Protein AF-A0A149V9W2-F1 (afdb_monomer)

Nearest PDB structures (foldseek):
  6e9b-assembly3_C  TM=4.839E-01  e=1.278E+00  Bacteroides ovatus ATCC 8483
  4m03-assembly1_A-2  TM=4.759E-01  e=2.025E+00  Staphylococcus aureus subsp. aureus NCTC 8325
  4m00-assembly1_A  TM=4.725E-01  e=3.815E+00  Staphylococcus aureus subsp. aureus NCTC 8325

Structure (mmCIF, N/CA/C/O backbone):
data_AF-A0A149V9W2-F1
#
_entry.id   AF-A0A149V9W2-F1
#
loop_
_atom_site.group_PDB
_atom_site.id
_atom_site.type_symbol
_atom_site.label_atom_id
_atom_site.label_alt_id
_atom_site.label_comp_id
_atom_site.label_asym_id
_atom_site.label_entity_id
_atom_site.label_seq_id
_atom_site.pdbx_PDB_ins_code
_atom_site.Cartn_x
_atom_site.Cartn_y
_atom_site.Cartn_z
_atom_site.occupancy
_atom_site.B_iso_or_equiv
_atom_site.auth_seq_id
_atom_site.auth_comp_id
_atom_site.auth_asym_id
_atom_site.auth_atom_id
_atom_site.pdbx_PDB_model_num
ATOM 1 N N . ASP A 1 1 ? 8.036 23.150 -7.217 1.00 50.78 1 ASP A N 1
ATOM 2 C CA . ASP A 1 1 ? 6.839 22.364 -6.864 1.00 50.78 1 ASP A CA 1
ATOM 3 C C . ASP A 1 1 ? 7.157 20.882 -6.767 1.00 50.78 1 ASP A C 1
ATOM 5 O O . ASP A 1 1 ? 7.551 20.275 -7.751 1.00 50.78 1 ASP A O 1
ATOM 9 N N . PHE A 1 2 ? 6.966 20.265 -5.599 1.00 56.22 2 PHE A N 1
ATOM 10 C CA . PHE A 1 2 ? 7.050 18.805 -5.487 1.00 56.22 2 PHE A CA 1
ATOM 11 C C . PHE A 1 2 ? 5.736 18.187 -5.975 1.00 56.22 2 PHE A C 1
ATOM 13 O O . PHE A 1 2 ? 4.673 18.455 -5.410 1.00 56.22 2 PHE A O 1
ATOM 20 N N . ARG A 1 3 ? 5.786 17.352 -7.017 1.00 65.31 3 ARG A N 1
ATOM 21 C CA . ARG A 1 3 ? 4.625 16.562 -7.453 1.00 65.31 3 ARG A CA 1
ATOM 22 C C . ARG A 1 3 ? 4.705 15.181 -6.829 1.00 65.31 3 ARG A C 1
ATOM 24 O O . ARG A 1 3 ? 5.562 14.406 -7.230 1.00 65.31 3 ARG A O 1
ATOM 31 N N . VAL A 1 4 ? 3.830 14.902 -5.860 1.00 69.38 4 VAL A N 1
ATOM 32 C CA . VAL A 1 4 ? 3.700 13.573 -5.248 1.00 69.38 4 VAL A CA 1
ATOM 33 C C . VAL A 1 4 ? 2.513 12.841 -5.868 1.00 69.38 4 VAL A C 1
ATOM 35 O O . VAL A 1 4 ? 1.358 13.186 -5.615 1.00 69.38 4 VAL A O 1
ATOM 38 N N . GLU A 1 5 ? 2.795 11.833 -6.679 1.00 75.88 5 GLU A N 1
ATOM 39 C CA . GLU A 1 5 ? 1.804 10.939 -7.270 1.00 75.88 5 GLU A CA 1
ATOM 40 C C . GLU A 1 5 ? 1.670 9.668 -6.431 1.00 75.88 5 GLU A C 1
ATOM 42 O O . GLU A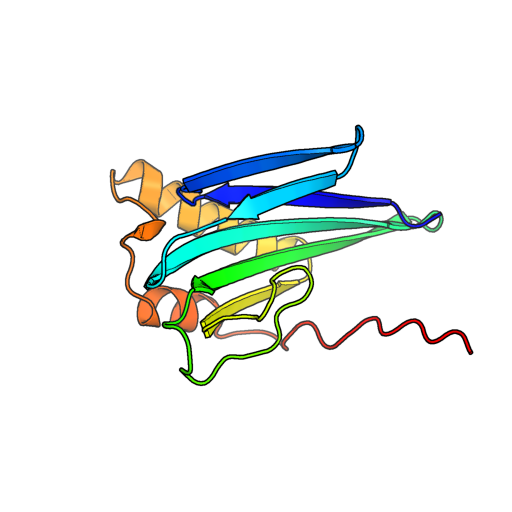 1 5 ? 2.654 9.141 -5.907 1.00 75.88 5 GLU A O 1
ATOM 47 N N . HIS A 1 6 ? 0.431 9.197 -6.292 1.00 79.12 6 HIS A N 1
ATOM 48 C CA . HIS A 1 6 ? 0.082 8.000 -5.536 1.00 79.12 6 HIS A CA 1
ATOM 49 C C . HIS A 1 6 ? -0.744 7.073 -6.419 1.00 79.12 6 HIS A C 1
ATOM 51 O O . HIS A 1 6 ? -1.768 7.497 -6.959 1.00 79.12 6 HIS A O 1
ATOM 57 N N . TRP A 1 7 ? -0.357 5.804 -6.509 1.00 86.00 7 TRP A N 1
ATOM 58 C CA . TRP A 1 7 ? -1.197 4.777 -7.120 1.00 86.00 7 TRP A CA 1
ATOM 59 C C . TRP A 1 7 ? -1.216 3.500 -6.282 1.00 86.00 7 TRP A C 1
ATOM 61 O O . TRP A 1 7 ? -0.242 3.154 -5.610 1.00 86.00 7 TRP A O 1
ATOM 71 N N . ILE A 1 8 ? -2.343 2.791 -6.321 1.00 91.81 8 ILE A N 1
ATOM 72 C CA . ILE A 1 8 ? -2.469 1.453 -5.739 1.00 91.81 8 ILE A CA 1
ATOM 73 C C . ILE A 1 8 ? -1.860 0.454 -6.719 1.00 91.81 8 ILE A C 1
ATOM 75 O O . ILE A 1 8 ? -2.281 0.397 -7.872 1.00 91.81 8 ILE A O 1
ATOM 79 N N . ARG A 1 9 ? -0.881 -0.334 -6.264 1.00 94.75 9 ARG A N 1
ATOM 80 C CA . ARG A 1 9 ? -0.321 -1.450 -7.039 1.00 94.75 9 ARG A CA 1
ATOM 81 C C . ARG A 1 9 ? -1.203 -2.691 -6.937 1.00 94.75 9 ARG A C 1
ATOM 83 O O . ARG A 1 9 ? -1.378 -3.381 -7.934 1.00 94.75 9 ARG A O 1
ATOM 90 N N . PHE A 1 10 ? -1.740 -2.965 -5.751 1.00 97.12 10 PHE A N 1
ATOM 91 C CA . PHE A 1 10 ? -2.736 -4.009 -5.517 1.00 97.12 10 PHE A CA 1
ATOM 92 C C . PHE A 1 10 ? -3.562 -3.682 -4.271 1.00 97.12 10 PHE A C 1
ATOM 94 O O . PHE A 1 10 ? -3.125 -2.933 -3.396 1.00 97.12 10 PHE A O 1
ATOM 101 N N . GLY A 1 11 ? -4.744 -4.277 -4.172 1.00 95.44 11 GLY A N 1
ATOM 102 C CA . GLY A 1 11 ? -5.677 -4.068 -3.071 1.00 95.44 11 GLY A CA 1
ATOM 103 C C . GLY A 1 11 ? -7.106 -3.987 -3.588 1.00 95.44 11 GLY A C 1
ATOM 104 O O . GLY A 1 11 ? -7.341 -3.663 -4.751 1.00 95.44 11 GLY A O 1
ATOM 105 N N . ARG A 1 12 ? -8.071 -4.277 -2.716 1.00 95.69 12 ARG A N 1
ATOM 106 C CA . ARG A 1 12 ? -9.499 -4.268 -3.054 1.00 95.69 12 ARG A CA 1
ATOM 107 C C . ARG A 1 12 ? -10.216 -3.192 -2.234 1.00 95.69 12 ARG A C 1
ATOM 109 O O . ARG A 1 12 ? -10.680 -3.491 -1.134 1.00 95.69 12 ARG A O 1
ATOM 116 N N . PRO A 1 13 ? -10.255 -1.931 -2.703 1.00 93.88 13 PRO A N 1
ATOM 117 C CA . PRO A 1 13 ? -10.979 -0.894 -1.989 1.00 93.88 13 PRO A CA 1
ATOM 118 C C . PRO A 1 13 ? -12.484 -1.179 -2.041 1.00 93.88 13 PRO A C 1
ATOM 120 O O . PRO A 1 13 ? -13.022 -1.563 -3.076 1.00 93.88 13 PRO A O 1
ATOM 123 N N . VAL A 1 14 ? -13.168 -0.958 -0.922 1.00 94.94 14 VAL A N 1
ATOM 124 C CA . VAL A 1 14 ? -14.637 -1.013 -0.828 1.00 94.94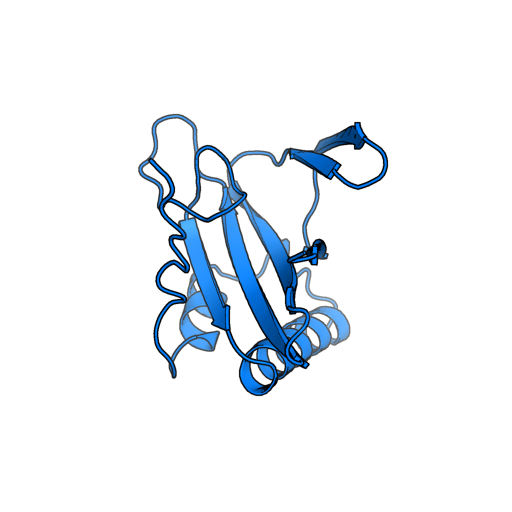 14 VAL A CA 1
ATOM 125 C C . VAL A 1 14 ? -15.296 0.328 -1.135 1.00 94.94 14 VAL A C 1
ATOM 127 O O . VAL A 1 14 ? -16.505 0.396 -1.328 1.00 94.94 14 VAL A O 1
ATOM 130 N N . SER A 1 15 ? -14.508 1.403 -1.182 1.00 92.50 15 SER A N 1
ATOM 131 C CA . SER A 1 15 ? -14.956 2.726 -1.604 1.00 92.50 15 SER A CA 1
ATOM 132 C C . SER A 1 15 ? -13.831 3.461 -2.316 1.00 92.50 15 SER A C 1
ATOM 134 O O . SER A 1 15 ? -12.665 3.355 -1.929 1.00 92.50 15 SER A O 1
ATOM 136 N N . ASP A 1 16 ? -14.203 4.224 -3.336 1.00 91.62 16 ASP A N 1
ATOM 137 C CA . ASP A 1 16 ? -13.309 5.068 -4.112 1.00 91.62 16 ASP A CA 1
ATOM 138 C C . ASP A 1 16 ? -13.988 6.413 -4.371 1.00 91.62 16 ASP A C 1
ATOM 140 O O . ASP A 1 16 ? -14.891 6.540 -5.202 1.00 91.62 16 ASP A O 1
ATOM 144 N N . ARG A 1 17 ? -13.575 7.424 -3.607 1.00 90.06 17 ARG A N 1
ATOM 145 C CA . ARG A 1 17 ? -14.136 8.769 -3.665 1.00 90.06 17 ARG A CA 1
ATOM 146 C C . ARG A 1 17 ? -13.134 9.723 -4.293 1.00 90.06 17 ARG A C 1
ATOM 148 O O . ARG A 1 17 ? -12.094 10.023 -3.711 1.00 90.06 17 ARG A O 1
ATOM 155 N N . VAL A 1 18 ? -13.476 10.273 -5.453 1.00 87.38 18 VAL A N 1
ATOM 156 C CA . VAL A 1 18 ? -12.705 11.359 -6.070 1.00 87.38 18 VAL A CA 1
ATOM 157 C C . VAL A 1 18 ? -12.904 12.633 -5.245 1.00 87.38 18 VAL A C 1
ATOM 159 O O . VAL A 1 18 ? -14.037 13.064 -5.035 1.00 87.38 18 VAL A O 1
ATOM 162 N N . LEU A 1 19 ? -11.811 13.217 -4.750 1.00 84.50 19 LEU A N 1
ATOM 163 C CA . LEU A 1 19 ? -11.835 14.492 -4.024 1.00 84.50 19 LEU A CA 1
ATOM 164 C C . LEU A 1 19 ? -11.616 15.659 -4.989 1.00 84.50 19 LEU A C 1
ATOM 166 O O . LEU A 1 19 ? -12.335 16.651 -4.940 1.00 84.50 19 LEU A O 1
ATOM 170 N N . ASP A 1 20 ? -10.643 15.522 -5.887 1.00 83.44 20 ASP A N 1
ATOM 171 C CA . ASP A 1 20 ? -10.400 16.437 -7.001 1.00 83.44 20 ASP A CA 1
ATOM 172 C C . ASP A 1 20 ? -9.660 15.712 -8.139 1.00 83.44 20 ASP A C 1
ATOM 174 O O . ASP A 1 20 ? -9.438 14.503 -8.082 1.00 83.44 20 ASP A O 1
ATOM 178 N N . LYS A 1 21 ? -9.258 16.451 -9.183 1.00 78.69 21 LYS A N 1
ATOM 179 C CA . LYS A 1 21 ? -8.580 15.902 -10.372 1.00 78.69 21 LYS A CA 1
ATOM 180 C C . LYS A 1 21 ? -7.287 15.130 -10.066 1.00 78.69 21 LYS A C 1
ATOM 182 O O . LYS A 1 21 ? -6.818 14.407 -10.938 1.00 78.69 21 LYS A O 1
ATOM 187 N N . ARG A 1 22 ? -6.679 15.319 -8.891 1.00 75.62 22 ARG A N 1
ATOM 188 C CA . ARG A 1 22 ? -5.389 14.727 -8.500 1.00 75.62 22 ARG A CA 1
ATOM 189 C C . ARG A 1 22 ? -5.460 13.900 -7.216 1.00 75.62 22 ARG A C 1
ATOM 191 O O . ARG A 1 22 ? -4.510 13.182 -6.923 1.00 75.62 22 ARG A O 1
ATOM 198 N N . ARG A 1 23 ? -6.545 13.989 -6.442 1.00 80.38 23 ARG A N 1
ATOM 199 C CA . ARG A 1 23 ? -6.700 13.293 -5.158 1.00 80.38 23 ARG A CA 1
ATOM 200 C C . ARG A 1 23 ? -7.922 12.386 -5.162 1.00 80.38 23 ARG A C 1
ATOM 202 O O . ARG A 1 23 ? -9.042 12.820 -5.432 1.00 80.38 23 ARG A O 1
ATOM 209 N N . ARG A 1 24 ? -7.706 11.130 -4.778 1.00 87.44 24 ARG A N 1
ATOM 210 C CA . ARG A 1 24 ? -8.751 10.134 -4.520 1.00 87.44 24 ARG A CA 1
ATOM 211 C C . ARG A 1 24 ? -8.593 9.616 -3.098 1.00 87.44 24 ARG A C 1
ATOM 213 O O . ARG A 1 24 ? -7.473 9.499 -2.607 1.00 87.44 24 ARG A O 1
ATOM 220 N N . LEU A 1 25 ? -9.711 9.318 -2.455 1.00 90.12 25 LEU A N 1
ATOM 221 C CA . LEU A 1 25 ? -9.770 8.663 -1.160 1.00 90.12 25 LEU A CA 1
ATOM 222 C C . LEU A 1 25 ? -10.270 7.237 -1.367 1.00 90.12 25 LEU A C 1
ATOM 224 O O . LEU A 1 25 ? -11.407 7.035 -1.790 1.00 90.12 25 LEU A O 1
ATOM 228 N N . LEU A 1 26 ? -9.417 6.270 -1.053 1.00 94.31 26 LEU A N 1
ATOM 229 C CA . LEU A 1 26 ? -9.750 4.854 -1.097 1.00 94.31 26 LEU A CA 1
ATOM 230 C C . LEU A 1 26 ? -9.995 4.348 0.318 1.00 94.31 26 LEU A C 1
ATOM 232 O O . LEU A 1 26 ? -9.265 4.705 1.242 1.00 94.31 26 LEU A O 1
ATOM 236 N N . SER A 1 27 ? -11.018 3.520 0.492 1.00 93.75 27 SER A N 1
ATOM 237 C CA . SER A 1 27 ? -11.321 2.879 1.773 1.00 93.75 27 SER A CA 1
ATOM 238 C C . SER A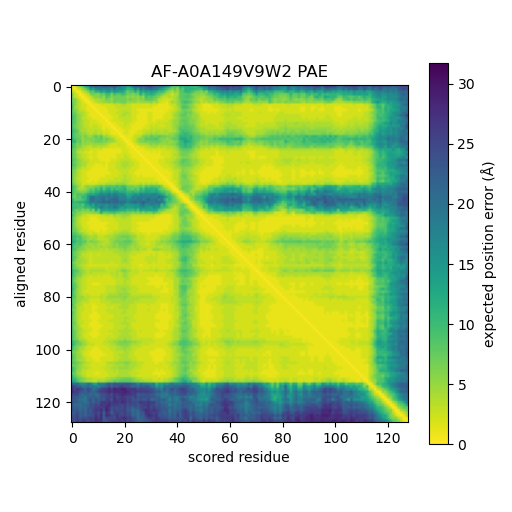 1 27 ? -11.262 1.370 1.630 1.00 93.75 27 SER A C 1
ATOM 240 O O . SER A 1 27 ? -11.700 0.822 0.623 1.00 93.75 27 SER A O 1
ATOM 242 N N . PHE A 1 28 ? -10.752 0.704 2.658 1.00 94.75 28 PHE A N 1
ATOM 243 C CA . PHE A 1 28 ? -10.568 -0.743 2.714 1.00 94.75 28 PHE A CA 1
ATOM 244 C C . PHE A 1 28 ? -11.223 -1.273 3.991 1.00 94.75 28 PHE A C 1
ATOM 246 O O . PHE A 1 28 ? -11.278 -0.563 4.996 1.00 94.75 28 PHE A O 1
ATOM 253 N N . THR A 1 29 ? -11.733 -2.503 3.960 1.00 94.88 29 THR A N 1
ATOM 254 C CA . THR A 1 29 ? -12.257 -3.161 5.168 1.00 94.88 29 THR A CA 1
ATOM 255 C C . THR A 1 29 ? -11.115 -3.550 6.097 1.00 94.88 29 THR A C 1
ATOM 257 O O . THR A 1 29 ? -10.043 -3.865 5.575 1.00 94.88 29 THR A O 1
ATOM 260 N N . PRO A 1 30 ? -11.336 -3.614 7.425 1.00 93.81 30 PRO A N 1
ATOM 261 C CA . PRO A 1 30 ? -10.356 -4.158 8.361 1.00 93.81 30 PRO A CA 1
ATOM 262 C C . PRO A 1 30 ? -9.780 -5.501 7.902 1.00 93.81 30 PRO A C 1
ATOM 264 O O . PRO A 1 30 ? -10.458 -6.304 7.256 1.00 93.81 30 PRO A O 1
ATOM 267 N N . GLY A 1 31 ? -8.497 -5.722 8.180 1.00 94.31 31 GLY A N 1
ATOM 268 C CA . GLY A 1 31 ? -7.767 -6.917 7.774 1.00 94.31 31 GLY A CA 1
ATOM 269 C C . GLY A 1 31 ? -7.330 -6.958 6.306 1.00 94.31 31 GLY A C 1
ATOM 270 O O . GLY A 1 31 ? -6.524 -7.827 5.974 1.00 94.31 31 GLY A O 1
ATOM 271 N N . SER A 1 32 ? -7.784 -6.032 5.452 1.00 96.19 32 SER A N 1
ATOM 272 C CA . SER A 1 32 ? -7.354 -5.934 4.049 1.00 96.19 32 SER A CA 1
ATOM 273 C C . SER A 1 32 ? -5.887 -5.547 3.933 1.00 96.19 32 SER A C 1
ATOM 275 O O . SER A 1 32 ? -5.467 -4.561 4.544 1.00 96.19 32 SER A O 1
ATOM 277 N N . THR A 1 33 ? -5.153 -6.256 3.079 1.00 97.62 33 THR A N 1
ATOM 278 C CA . THR A 1 33 ? -3.782 -5.921 2.675 1.00 97.62 33 THR A CA 1
ATOM 279 C C . THR A 1 33 ? -3.793 -5.201 1.330 1.00 97.62 33 THR A C 1
ATOM 281 O O . THR A 1 33 ? -4.474 -5.629 0.398 1.00 97.62 33 THR A O 1
ATOM 284 N N . PHE A 1 34 ? -3.034 -4.115 1.213 1.00 97.81 34 PHE A N 1
ATOM 285 C CA . PHE A 1 34 ? -2.875 -3.361 -0.028 1.00 97.81 34 PHE A CA 1
ATOM 286 C C . PHE A 1 34 ? -1.447 -2.829 -0.170 1.00 97.81 34 PHE A C 1
ATOM 288 O O . PHE A 1 34 ? -0.765 -2.556 0.819 1.00 97.81 34 PHE A O 1
ATOM 295 N N . GLY A 1 35 ? -1.008 -2.672 -1.416 1.00 96.06 35 GLY A N 1
ATOM 296 C CA . GLY A 1 35 ? 0.283 -2.102 -1.777 1.00 96.06 35 GLY A CA 1
ATOM 297 C C . GLY A 1 35 ? 0.098 -0.817 -2.569 1.00 96.06 35 GLY A C 1
ATOM 298 O O . GLY A 1 35 ? -0.703 -0.771 -3.506 1.00 96.06 35 GLY A O 1
ATOM 299 N N . PHE A 1 36 ? 0.842 0.227 -2.225 1.00 92.69 36 PHE A N 1
ATOM 300 C CA . PHE A 1 36 ? 0.782 1.511 -2.918 1.00 92.69 36 PHE A CA 1
ATOM 301 C C . PHE A 1 36 ? 2.168 2.103 -3.134 1.00 92.69 36 PHE A C 1
ATOM 303 O O . PHE A 1 36 ? 3.103 1.855 -2.373 1.00 92.69 36 PHE A O 1
ATOM 310 N N . ILE A 1 37 ? 2.288 2.892 -4.195 1.00 90.19 37 ILE A N 1
ATOM 311 C CA . ILE A 1 37 ? 3.539 3.517 -4.615 1.00 90.19 37 ILE A CA 1
ATOM 312 C C . ILE A 1 37 ? 3.370 5.024 -4.531 1.00 90.19 37 ILE A C 1
ATOM 314 O O . ILE A 1 37 ? 2.312 5.567 -4.854 1.00 90.19 37 ILE A O 1
ATOM 318 N N . ARG A 1 38 ? 4.436 5.678 -4.083 1.00 87.38 38 ARG A N 1
ATOM 319 C CA . ARG A 1 38 ? 4.585 7.124 -3.994 1.00 87.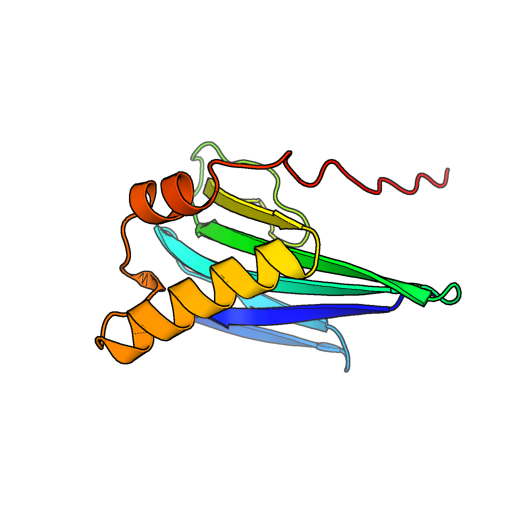38 38 ARG A CA 1
ATOM 320 C C . ARG A 1 38 ? 5.734 7.535 -4.895 1.00 87.38 38 ARG A C 1
ATOM 322 O O . ARG A 1 38 ? 6.854 7.052 -4.716 1.00 87.38 38 ARG A O 1
ATOM 329 N N . TRP A 1 39 ? 5.461 8.432 -5.828 1.00 83.00 39 TRP A N 1
ATOM 330 C CA . TRP A 1 39 ? 6.469 9.028 -6.693 1.00 83.00 39 TRP A CA 1
ATOM 331 C C . TRP A 1 39 ? 6.518 10.525 -6.434 1.00 83.00 39 TRP A C 1
ATOM 333 O O . TRP A 1 39 ? 5.513 11.204 -6.615 1.00 83.00 39 TRP A O 1
ATOM 343 N N . ALA A 1 40 ? 7.661 11.039 -5.991 1.00 69.00 40 ALA A N 1
ATOM 344 C CA . ALA A 1 40 ? 7.882 12.472 -5.870 1.00 69.00 40 ALA A CA 1
ATOM 345 C C . ALA A 1 40 ? 9.033 12.892 -6.779 1.00 69.00 40 ALA A C 1
ATOM 347 O O . ALA A 1 40 ? 10.179 12.535 -6.514 1.00 69.00 40 ALA A O 1
ATOM 348 N N . ALA A 1 41 ? 8.743 13.658 -7.828 1.00 65.94 41 ALA A N 1
ATOM 349 C CA . ALA A 1 41 ? 9.773 14.373 -8.575 1.00 65.94 41 ALA A CA 1
ATOM 350 C C . ALA A 1 41 ? 9.919 15.784 -8.006 1.00 65.94 41 ALA A C 1
ATOM 352 O O . ALA A 1 41 ? 8.925 16.502 -7.847 1.00 65.94 41 ALA A O 1
ATOM 353 N N . ASN A 1 42 ? 11.153 16.173 -7.691 1.00 58.72 42 ASN A N 1
ATOM 354 C CA . ASN A 1 42 ? 11.489 17.565 -7.424 1.00 58.72 42 ASN A CA 1
ATOM 355 C C . ASN A 1 42 ? 12.090 18.231 -8.671 1.00 58.72 42 ASN A C 1
ATOM 357 O O . ASN A 1 42 ? 12.586 17.558 -9.576 1.00 58.72 42 ASN A O 1
ATOM 361 N N . ASP A 1 43 ? 12.069 19.565 -8.703 1.00 53.62 43 ASP A N 1
ATOM 362 C CA . ASP A 1 43 ? 12.578 20.364 -9.831 1.00 53.62 43 ASP A CA 1
ATOM 363 C C . ASP A 1 43 ? 14.106 20.243 -10.027 1.00 53.62 43 ASP A C 1
ATOM 365 O O . ASP A 1 43 ? 14.653 20.748 -11.003 1.00 53.62 43 ASP A O 1
ATOM 369 N N . TYR A 1 44 ? 14.796 19.548 -9.116 1.00 60.44 44 TYR A N 1
ATOM 370 C CA . TYR A 1 44 ? 16.239 19.306 -9.130 1.00 60.44 44 TYR A CA 1
ATOM 371 C C . TYR A 1 44 ? 16.611 17.910 -9.664 1.00 60.44 44 TYR A C 1
ATOM 373 O O . TYR A 1 44 ? 17.776 17.524 -9.617 1.00 60.44 44 TYR A O 1
ATOM 381 N N . GLY A 1 45 ? 15.637 17.147 -10.177 1.00 57.09 45 GLY A N 1
ATOM 382 C CA . GLY A 1 45 ? 15.856 15.828 -10.779 1.00 57.09 45 GLY A CA 1
ATOM 383 C C . GLY A 1 45 ? 15.938 14.667 -9.783 1.00 57.09 45 GLY A C 1
ATOM 384 O O . GLY A 1 45 ? 16.099 13.520 -10.201 1.00 57.09 45 GLY A O 1
ATOM 385 N N . THR A 1 46 ? 15.785 14.914 -8.478 1.00 56.53 46 THR A N 1
ATOM 386 C CA . THR A 1 46 ? 15.707 13.843 -7.480 1.00 56.53 46 THR A CA 1
ATOM 387 C C . THR A 1 46 ? 14.296 13.279 -7.456 1.00 56.53 46 THR A C 1
ATOM 389 O O . THR A 1 46 ? 13.344 13.916 -6.998 1.00 56.53 46 THR A O 1
ATOM 392 N N . VAL A 1 47 ? 14.181 12.051 -7.946 1.00 68.75 47 VAL A N 1
ATOM 393 C CA . VAL A 1 47 ? 12.966 11.249 -7.893 1.00 68.75 47 VAL A CA 1
ATOM 394 C C . VAL A 1 47 ? 13.003 10.370 -6.648 1.00 68.75 47 VAL A C 1
ATOM 396 O O . VAL A 1 47 ? 13.818 9.452 -6.549 1.00 68.75 47 VAL A O 1
ATOM 399 N N . VAL A 1 48 ? 12.092 10.607 -5.708 1.00 73.06 48 VAL A N 1
ATOM 400 C CA . VAL A 1 48 ? 11.842 9.675 -4.606 1.00 73.06 48 VAL A CA 1
ATOM 401 C C . VAL A 1 48 ? 10.794 8.674 -5.073 1.00 73.06 48 VAL A C 1
ATOM 403 O O . VAL A 1 48 ? 9.652 9.036 -5.345 1.00 73.06 48 VAL A O 1
ATOM 406 N N . SER A 1 49 ? 11.200 7.411 -5.183 1.00 83.06 49 SER A N 1
ATOM 407 C CA . SER A 1 49 ? 10.290 6.281 -5.385 1.00 83.06 49 SER A CA 1
ATOM 408 C C . SER A 1 49 ? 10.167 5.533 -4.070 1.00 83.06 49 SER A C 1
ATOM 410 O O . SER A 1 49 ? 11.182 5.058 -3.564 1.00 83.06 49 SER A O 1
ATOM 412 N N . CYS A 1 50 ? 8.955 5.415 -3.536 1.00 89.50 50 CYS A N 1
ATOM 413 C CA . CYS A 1 50 ? 8.683 4.577 -2.372 1.00 89.50 50 CYS A CA 1
ATOM 414 C C . CYS A 1 50 ? 7.515 3.634 -2.651 1.00 89.50 50 CYS A C 1
ATOM 416 O O . CYS A 1 50 ? 6.569 4.011 -3.341 1.00 89.50 50 CYS A O 1
ATOM 418 N N . LEU A 1 51 ? 7.547 2.444 -2.062 1.00 92.50 51 LEU A N 1
ATOM 419 C CA . LEU A 1 51 ? 6.453 1.477 -2.097 1.00 92.50 51 LEU A CA 1
ATOM 420 C C . LEU A 1 51 ? 6.210 0.982 -0.678 1.00 92.50 51 LEU A C 1
ATOM 422 O O . LEU A 1 51 ? 7.147 0.549 -0.013 1.00 92.50 51 LEU A O 1
ATOM 426 N N . ALA A 1 52 ? 4.955 1.034 -0.241 1.00 94.06 52 ALA A N 1
ATOM 427 C CA . ALA A 1 52 ? 4.540 0.497 1.044 1.00 94.06 52 ALA A CA 1
ATOM 428 C C . ALA A 1 52 ? 3.462 -0.576 0.865 1.00 94.06 52 ALA A C 1
ATOM 430 O O . ALA A 1 52 ? 2.580 -0.445 0.013 1.00 94.06 52 ALA A O 1
ATOM 431 N N . ILE A 1 53 ? 3.532 -1.620 1.689 1.00 96.12 53 ILE A N 1
ATOM 432 C CA . ILE A 1 53 ? 2.500 -2.649 1.829 1.00 96.12 53 ILE A CA 1
ATOM 433 C C . ILE A 1 53 ? 1.962 -2.571 3.249 1.00 96.12 53 ILE A C 1
ATOM 435 O O . ILE A 1 53 ? 2.711 -2.661 4.224 1.00 96.12 53 ILE A O 1
ATOM 439 N N . VAL A 1 54 ? 0.653 -2.392 3.356 1.00 96.38 54 VAL A N 1
ATOM 440 C CA . VAL A 1 54 ? -0.035 -2.144 4.619 1.00 96.38 54 VAL A CA 1
ATOM 441 C C . VAL A 1 54 ? -1.197 -3.106 4.747 1.00 96.38 54 VAL A C 1
ATOM 443 O O . VAL A 1 54 ? -1.926 -3.350 3.784 1.00 96.38 54 VAL A O 1
ATOM 446 N N . ARG A 1 55 ? -1.402 -3.607 5.961 1.00 97.12 55 ARG A N 1
ATOM 447 C CA . ARG A 1 55 ? -2.638 -4.268 6.356 1.00 97.12 55 ARG A CA 1
ATOM 448 C C . ARG A 1 55 ? -3.457 -3.333 7.237 1.00 97.12 55 ARG A C 1
ATOM 450 O O . ARG A 1 55 ? -2.971 -2.795 8.229 1.00 97.12 55 ARG A O 1
ATOM 457 N N . THR A 1 56 ? -4.709 -3.114 6.859 1.00 96.12 56 THR A N 1
ATOM 458 C CA . THR A 1 56 ? -5.664 -2.383 7.700 1.00 96.12 56 THR A CA 1
ATOM 459 C C . THR A 1 56 ? -5.919 -3.145 8.995 1.00 96.12 56 THR A C 1
ATOM 461 O O . THR A 1 56 ? -5.994 -4.375 9.008 1.00 96.12 56 THR A O 1
ATOM 464 N N . VAL A 1 57 ? -6.057 -2.408 10.090 1.00 92.00 57 VAL A N 1
ATOM 465 C CA . VAL A 1 57 ? -6.289 -2.981 11.417 1.00 92.00 57 VAL A CA 1
ATOM 466 C C . VAL A 1 57 ? -7.753 -2.847 11.823 1.00 92.00 57 VAL A C 1
ATOM 468 O O . VAL A 1 57 ? -8.482 -2.013 11.284 1.00 92.00 57 VAL A O 1
ATOM 471 N N . GLU A 1 58 ? -8.170 -3.664 12.786 1.00 90.19 58 GLU A N 1
ATOM 472 C CA . GLU A 1 58 ? -9.482 -3.528 13.419 1.00 90.19 58 GLU A CA 1
ATOM 473 C C . GLU A 1 58 ? -9.617 -2.179 14.145 1.00 90.19 58 GLU A C 1
ATOM 475 O O . GLU A 1 58 ? -8.630 -1.663 14.687 1.00 90.19 58 GLU A O 1
ATOM 480 N N . PRO A 1 59 ? -10.828 -1.598 14.213 1.00 86.88 59 PRO A N 1
ATOM 481 C CA . PRO A 1 59 ? -11.078 -0.421 15.033 1.00 86.88 59 PRO A CA 1
ATOM 482 C C . PRO A 1 59 ? -10.628 -0.639 16.485 1.00 86.88 59 PRO A C 1
ATOM 484 O O . PRO A 1 59 ? -10.976 -1.633 17.116 1.00 86.88 59 PRO A O 1
ATOM 487 N N . GLY A 1 60 ? -9.848 0.301 17.022 1.00 88.31 60 GLY A N 1
ATOM 488 C CA . GLY A 1 60 ? -9.316 0.224 18.387 1.00 88.31 60 GLY A CA 1
ATOM 489 C C . GLY A 1 60 ? -8.055 -0.636 18.552 1.00 88.31 60 GLY A C 1
ATOM 490 O O . GLY A 1 60 ? -7.464 -0.615 19.630 1.00 88.31 60 GLY A O 1
ATOM 491 N N . ALA A 1 61 ? -7.600 -1.345 17.514 1.00 90.12 61 ALA A N 1
ATOM 492 C CA . ALA A 1 61 ? -6.310 -2.027 17.541 1.00 90.12 61 ALA A CA 1
ATOM 493 C C . ALA A 1 61 ? -5.140 -1.033 17.425 1.00 90.12 61 ALA A C 1
ATOM 495 O O . ALA A 1 61 ? -5.272 0.061 16.870 1.00 90.12 61 ALA A O 1
ATOM 496 N N . ALA A 1 62 ? -3.970 -1.433 17.930 1.00 90.00 62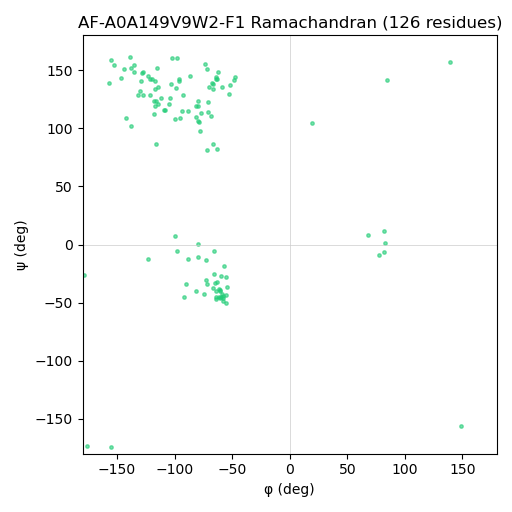 ALA A N 1
ATOM 497 C CA . ALA A 1 62 ? -2.741 -0.674 17.734 1.00 90.00 62 ALA A CA 1
ATOM 498 C C . ALA A 1 62 ? -2.371 -0.620 16.242 1.00 90.00 62 ALA A C 1
ATOM 500 O O . ALA A 1 62 ? -2.528 -1.600 15.514 1.00 90.00 62 ALA A O 1
ATOM 501 N N . PHE A 1 63 ? -1.847 0.520 15.799 1.00 91.31 63 PHE A N 1
ATOM 502 C CA . PHE A 1 63 ? -1.409 0.736 14.424 1.00 91.31 63 PHE A CA 1
ATOM 503 C C . PHE A 1 63 ? -0.098 1.515 14.381 1.00 91.31 63 PHE A C 1
ATOM 505 O O . PHE A 1 63 ? 0.271 2.208 15.330 1.00 91.31 63 PHE A O 1
ATOM 512 N N . GLN A 1 64 ? 0.585 1.429 13.244 1.00 90.88 64 GLN A N 1
ATOM 513 C CA . GLN A 1 64 ? 1.689 2.309 12.899 1.00 90.88 64 GLN A CA 1
ATOM 514 C C . GLN A 1 64 ? 1.182 3.459 12.029 1.00 90.88 64 GLN A C 1
ATOM 516 O O . GLN A 1 64 ? 0.316 3.278 11.167 1.00 90.88 64 GLN A O 1
ATOM 521 N N . THR A 1 65 ? 1.735 4.653 12.235 1.00 90.81 65 THR A N 1
ATOM 522 C CA . THR A 1 65 ? 1.468 5.795 11.359 1.00 90.81 65 THR A CA 1
ATOM 523 C C . THR A 1 65 ? 2.148 5.560 10.019 1.00 90.81 65 THR A C 1
ATOM 525 O O . THR A 1 65 ? 3.375 5.564 9.931 1.00 90.81 65 THR A O 1
ATOM 528 N N . VAL A 1 66 ? 1.352 5.404 8.965 1.00 87.38 66 VAL A N 1
ATOM 529 C CA . VAL A 1 66 ? 1.852 5.256 7.597 1.00 87.38 66 VAL A CA 1
ATOM 530 C C . VAL A 1 66 ? 1.461 6.505 6.806 1.00 87.38 66 VAL A C 1
ATOM 532 O O . VAL A 1 66 ? 0.284 6.867 6.794 1.00 87.38 66 VAL A O 1
ATOM 535 N N . PRO A 1 67 ? 2.403 7.206 6.147 1.00 85.00 67 PRO A N 1
ATOM 536 C CA . PRO A 1 67 ? 2.053 8.425 5.428 1.00 85.00 67 PRO A CA 1
ATOM 537 C C . PRO A 1 67 ? 1.000 8.151 4.347 1.00 85.00 67 PRO A C 1
ATOM 539 O O . PRO A 1 67 ? 1.137 7.192 3.587 1.00 85.00 67 PRO A O 1
ATOM 542 N N . PHE A 1 68 ? -0.007 9.028 4.272 1.00 83.06 68 PHE A N 1
ATOM 543 C CA . PHE A 1 68 ? -1.172 8.943 3.373 1.00 83.06 68 PHE A CA 1
ATOM 544 C C . PHE A 1 68 ? -2.157 7.799 3.663 1.00 83.06 68 PHE A C 1
ATOM 546 O O . PHE A 1 68 ? -3.111 7.617 2.912 1.00 83.06 68 PHE A O 1
ATOM 553 N N . VAL A 1 69 ? -1.984 7.083 4.778 1.00 89.38 69 VAL A N 1
ATOM 554 C CA . VAL A 1 69 ? -2.947 6.102 5.285 1.00 89.38 69 VAL A CA 1
ATOM 555 C C . VAL A 1 69 ? -3.486 6.611 6.613 1.00 89.38 69 VAL A C 1
ATOM 557 O O . VAL A 1 69 ? -2.733 6.834 7.558 1.00 89.38 69 VAL A O 1
ATOM 560 N N . TRP A 1 70 ? -4.799 6.802 6.687 1.00 89.31 70 TRP A N 1
ATOM 561 C CA . TRP A 1 70 ? -5.469 7.224 7.911 1.00 89.31 70 TRP A CA 1
ATOM 562 C C . TRP A 1 70 ? -6.404 6.114 8.413 1.00 89.31 70 TRP A C 1
ATOM 564 O O . TRP A 1 70 ? -7.132 5.550 7.593 1.00 89.31 70 TRP A O 1
ATOM 574 N N . PRO A 1 71 ? -6.416 5.802 9.726 1.00 88.06 71 PRO A N 1
ATOM 575 C CA . PRO A 1 71 ? -5.560 6.355 10.793 1.00 88.06 71 PRO A CA 1
ATOM 576 C C . PRO A 1 71 ? -4.103 5.855 10.746 1.00 88.06 71 PRO A C 1
ATOM 578 O O . PRO A 1 71 ? -3.230 6.420 11.397 1.00 88.06 71 PRO A O 1
ATOM 581 N N . GLY A 1 72 ? -3.847 4.809 9.965 1.00 91.00 72 GLY A N 1
ATOM 582 C CA . GLY A 1 72 ? -2.580 4.098 9.869 1.00 91.00 72 GLY A CA 1
ATOM 583 C C . GLY A 1 72 ? -2.855 2.633 9.536 1.00 91.00 72 GLY A C 1
ATOM 584 O O . GLY A 1 72 ? -3.917 2.306 9.001 1.00 91.00 72 GLY A O 1
ATOM 585 N N . GLY A 1 73 ? -1.928 1.742 9.871 1.00 94.19 73 GLY A N 1
ATOM 586 C CA . GLY A 1 73 ? -2.138 0.302 9.737 1.00 94.19 73 GLY A CA 1
ATOM 587 C C . GLY A 1 73 ? -0.973 -0.521 10.270 1.00 94.19 73 GLY A C 1
ATOM 588 O O . GLY A 1 73 ? -0.033 0.015 10.854 1.00 94.19 73 GLY A O 1
ATOM 589 N N . ASP A 1 74 ? -1.035 -1.828 10.064 1.00 94.81 74 ASP A N 1
ATOM 590 C CA . ASP A 1 74 ? 0.101 -2.724 10.245 1.00 94.81 74 ASP A CA 1
ATOM 591 C C . ASP A 1 74 ? 0.995 -2.617 9.001 1.00 94.81 74 ASP A C 1
ATOM 593 O O . ASP A 1 74 ? 0.622 -3.051 7.907 1.00 94.81 74 ASP A O 1
ATOM 597 N N . LEU A 1 75 ? 2.138 -1.946 9.148 1.00 93.62 75 LEU A N 1
ATOM 598 C CA . LEU A 1 75 ? 3.098 -1.759 8.066 1.00 93.62 75 LEU A CA 1
ATOM 599 C C . LEU A 1 75 ? 3.896 -3.050 7.874 1.00 93.62 75 LEU A C 1
ATOM 601 O O . LEU A 1 75 ? 4.680 -3.451 8.734 1.00 93.62 75 LEU A O 1
ATOM 605 N N . LEU A 1 76 ? 3.692 -3.697 6.730 1.00 94.94 76 LEU A N 1
ATOM 606 C CA . LEU A 1 76 ? 4.332 -4.969 6.404 1.00 94.94 76 LEU A CA 1
ATOM 607 C C . LEU A 1 76 ? 5.663 -4.765 5.679 1.00 94.94 76 LEU A C 1
ATOM 609 O O . LEU A 1 76 ? 6.588 -5.548 5.865 1.00 94.94 76 LEU A O 1
ATOM 613 N N . LEU A 1 77 ? 5.753 -3.720 4.855 1.00 93.62 77 LEU A N 1
ATOM 614 C CA . LEU A 1 77 ? 6.939 -3.359 4.082 1.00 93.62 77 LEU A CA 1
ATOM 615 C C . LEU A 1 77 ? 6.882 -1.865 3.735 1.00 93.62 77 LEU A C 1
ATOM 617 O O . LEU A 1 77 ? 5.820 -1.371 3.361 1.00 93.62 77 LEU A O 1
ATOM 621 N N . ASP A 1 78 ? 8.010 -1.159 3.820 1.00 91.81 78 ASP A N 1
ATOM 622 C CA . ASP A 1 78 ? 8.188 0.200 3.281 1.00 91.81 78 ASP A CA 1
ATOM 623 C C . ASP A 1 78 ? 9.597 0.326 2.706 1.00 91.81 78 ASP A C 1
ATOM 625 O O . ASP A 1 78 ? 10.574 0.339 3.449 1.00 91.81 78 ASP A O 1
ATOM 629 N N . VAL A 1 79 ? 9.704 0.390 1.382 1.00 90.62 79 VAL A N 1
ATOM 630 C CA . VAL A 1 79 ? 10.987 0.506 0.680 1.00 90.62 79 VAL A CA 1
ATOM 631 C C . VAL A 1 79 ? 11.086 1.831 -0.049 1.00 90.62 79 VAL A C 1
ATOM 633 O O . VAL A 1 79 ? 10.085 2.400 -0.495 1.00 90.62 79 VAL A O 1
ATOM 636 N N . SER A 1 80 ? 12.317 2.307 -0.214 1.00 87.06 80 SER A N 1
ATOM 637 C CA . SER A 1 80 ? 12.610 3.540 -0.936 1.00 87.06 80 SER A CA 1
ATOM 638 C C . SER A 1 80 ? 13.789 3.371 -1.889 1.00 87.06 80 SER A C 1
ATOM 640 O O . SER A 1 80 ? 14.657 2.518 -1.709 1.00 87.06 80 SER A O 1
ATOM 642 N N . GLY A 1 81 ? 13.808 4.193 -2.933 1.00 85.94 81 GLY A N 1
ATOM 643 C CA . GLY A 1 81 ? 14.786 4.101 -4.007 1.00 85.94 81 GLY A CA 1
ATOM 644 C C . GLY A 1 81 ? 14.381 3.082 -5.070 1.00 85.94 81 GLY A C 1
ATOM 645 O O . GLY A 1 81 ? 13.838 2.010 -4.792 1.00 85.94 81 GLY A O 1
ATOM 646 N N . TRP A 1 82 ? 14.662 3.430 -6.324 1.00 86.44 82 TRP A N 1
ATOM 647 C CA . TRP A 1 82 ? 14.231 2.642 -7.476 1.00 86.44 82 TRP A CA 1
ATOM 648 C C . TRP A 1 82 ? 14.662 1.164 -7.440 1.00 86.44 82 TRP A C 1
ATOM 650 O O . TRP A 1 82 ? 13.805 0.327 -7.709 1.00 86.44 82 TRP A O 1
ATOM 660 N N . PRO A 1 83 ? 15.904 0.788 -7.064 1.00 88.81 83 PRO A N 1
ATOM 661 C CA . PRO A 1 83 ? 16.304 -0.621 -7.047 1.00 88.81 83 PRO A CA 1
ATOM 662 C C . PRO A 1 83 ? 15.435 -1.500 -6.137 1.00 88.81 83 PRO A C 1
ATOM 664 O O . PRO A 1 83 ? 15.034 -2.587 -6.542 1.00 88.81 83 PRO A O 1
ATOM 667 N N . GLN A 1 84 ? 15.094 -1.018 -4.937 1.00 88.62 84 GLN A N 1
ATOM 668 C CA . GLN A 1 84 ? 14.259 -1.775 -3.999 1.00 88.62 84 GLN A CA 1
ATOM 669 C C . GLN A 1 84 ? 12.796 -1.784 -4.426 1.00 88.62 84 GLN A C 1
ATOM 671 O O . GLN A 1 84 ? 12.153 -2.827 -4.386 1.00 88.62 84 GLN A O 1
ATOM 676 N N . VAL A 1 85 ? 12.270 -0.638 -4.873 1.00 90.75 85 VAL A N 1
ATOM 677 C CA . VAL A 1 85 ? 10.899 -0.561 -5.395 1.00 90.75 85 VAL A CA 1
ATOM 678 C C . VAL A 1 85 ? 10.729 -1.517 -6.573 1.00 90.75 85 VAL A C 1
ATOM 680 O O . VAL A 1 85 ? 9.754 -2.260 -6.618 1.00 90.75 85 VAL A O 1
ATOM 683 N N . LYS A 1 86 ? 11.700 -1.548 -7.491 1.00 91.69 86 LYS A N 1
ATOM 684 C CA . LYS A 1 86 ? 11.718 -2.474 -8.622 1.00 91.69 86 LYS A CA 1
ATOM 685 C C . LYS A 1 86 ? 11.756 -3.930 -8.157 1.00 91.69 86 LYS A C 1
ATOM 687 O O . LYS A 1 86 ? 10.969 -4.723 -8.654 1.00 91.69 86 LYS A O 1
ATOM 692 N N . HIS A 1 87 ? 12.604 -4.266 -7.187 1.00 93.38 87 HIS A N 1
ATOM 693 C CA . HIS A 1 87 ? 12.653 -5.620 -6.638 1.00 93.38 87 HIS A CA 1
ATOM 694 C C . HIS A 1 87 ? 11.300 -6.061 -6.056 1.00 93.38 87 HIS A C 1
ATOM 696 O O . HIS A 1 87 ? 10.815 -7.146 -6.359 1.00 93.38 87 HIS A O 1
ATOM 702 N N . VAL A 1 88 ? 10.644 -5.205 -5.268 1.00 95.19 88 VAL A N 1
ATOM 703 C CA . VAL A 1 88 ? 9.328 -5.528 -4.693 1.00 95.19 88 VAL A CA 1
ATOM 704 C C . VAL A 1 88 ? 8.252 -5.632 -5.775 1.00 95.19 88 VAL A C 1
ATOM 706 O O . VAL A 1 88 ? 7.395 -6.508 -5.697 1.00 95.19 88 VAL A O 1
ATOM 709 N N . LEU A 1 89 ? 8.304 -4.786 -6.807 1.00 94.94 89 LEU A N 1
ATOM 710 C CA . LEU A 1 89 ? 7.434 -4.912 -7.977 1.00 94.94 89 LEU A CA 1
ATOM 711 C C . LEU A 1 89 ? 7.622 -6.261 -8.681 1.00 94.94 89 LEU A C 1
ATOM 713 O O . LEU A 1 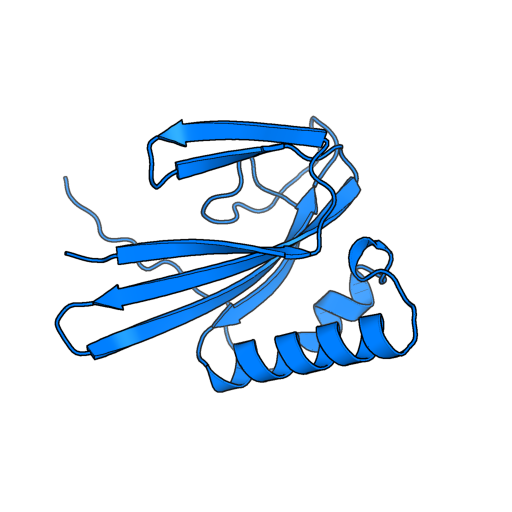89 ? 6.632 -6.926 -8.955 1.00 94.94 89 LEU A O 1
ATOM 717 N N . GLU A 1 90 ? 8.863 -6.703 -8.894 1.00 96.00 90 GLU A N 1
ATOM 718 C CA . GLU A 1 90 ? 9.165 -8.013 -9.485 1.00 96.00 90 GLU A CA 1
ATOM 719 C C . GLU A 1 90 ? 8.630 -9.170 -8.627 1.00 96.00 90 GLU A C 1
ATOM 721 O O . GLU A 1 90 ? 8.107 -10.143 -9.168 1.00 96.00 90 GLU A O 1
ATOM 726 N N . VAL A 1 91 ? 8.709 -9.065 -7.295 1.00 96.81 91 VAL A N 1
ATOM 727 C CA . VAL A 1 91 ? 8.113 -10.048 -6.374 1.00 96.81 91 VAL A CA 1
ATOM 728 C C . VAL A 1 91 ? 6.586 -10.079 -6.509 1.00 96.81 91 VAL A C 1
ATOM 730 O O . VAL A 1 91 ? 6.007 -11.160 -6.612 1.00 96.81 91 VAL A O 1
ATOM 733 N N . ILE A 1 92 ? 5.923 -8.916 -6.557 1.00 97.12 92 ILE A N 1
ATOM 734 C CA . ILE A 1 92 ? 4.467 -8.829 -6.771 1.00 97.12 92 ILE A CA 1
ATOM 735 C C . ILE A 1 92 ? 4.090 -9.442 -8.128 1.00 97.12 92 ILE A C 1
ATOM 737 O O . ILE A 1 92 ? 3.178 -10.265 -8.189 1.00 97.12 92 ILE A O 1
ATOM 741 N N . ASP A 1 93 ? 4.817 -9.103 -9.193 1.00 97.38 93 ASP A N 1
ATOM 742 C CA . ASP A 1 93 ? 4.584 -9.636 -10.538 1.00 97.38 93 ASP A CA 1
ATOM 743 C C . ASP A 1 93 ? 4.746 -11.165 -10.570 1.00 97.38 93 ASP A C 1
ATOM 745 O O . ASP A 1 93 ? 3.976 -11.864 -11.228 1.00 97.38 93 ASP A O 1
ATOM 749 N N . GLN A 1 94 ? 5.727 -11.713 -9.844 1.00 97.56 94 GLN A N 1
ATOM 750 C CA . GLN A 1 94 ? 5.904 -13.161 -9.713 1.00 97.56 94 GLN A CA 1
ATOM 751 C C . GLN A 1 94 ? 4.719 -13.817 -9.000 1.00 97.56 94 GLN A C 1
ATOM 753 O O . GLN A 1 94 ? 4.200 -14.814 -9.499 1.00 97.56 94 GLN A O 1
ATOM 758 N N . ILE A 1 95 ? 4.268 -13.259 -7.872 1.00 97.19 95 ILE A N 1
ATOM 759 C CA . ILE A 1 95 ? 3.096 -13.743 -7.122 1.00 97.19 95 ILE A CA 1
ATOM 760 C C . ILE A 1 95 ? 1.869 -13.806 -8.041 1.00 97.19 95 ILE A C 1
ATOM 762 O O . ILE A 1 95 ? 1.230 -14.855 -8.150 1.00 97.19 95 ILE A O 1
ATOM 766 N N . GLU A 1 96 ? 1.588 -12.716 -8.757 1.00 97.62 96 GLU A N 1
ATOM 767 C CA . GLU A 1 96 ? 0.466 -12.630 -9.696 1.00 97.62 96 GLU A CA 1
ATOM 768 C C . GLU A 1 96 ? 0.622 -13.615 -10.863 1.00 97.62 96 GLU A C 1
ATOM 770 O O . GLU A 1 96 ? -0.339 -14.283 -11.249 1.00 97.62 96 GLU A O 1
ATOM 775 N N . ARG A 1 97 ? 1.839 -13.777 -11.398 1.00 97.81 97 ARG A N 1
ATOM 776 C CA . ARG A 1 97 ? 2.137 -14.729 -12.480 1.00 97.81 97 ARG A CA 1
ATOM 777 C C . ARG A 1 97 ? 1.910 -16.184 -12.071 1.00 97.81 97 ARG A C 1
ATOM 779 O O . ARG A 1 97 ? 1.533 -16.993 -12.917 1.00 97.81 97 ARG A O 1
ATOM 786 N N . PHE A 1 98 ? 2.124 -16.522 -10.803 1.00 96.75 98 PHE A N 1
ATOM 787 C CA . PHE A 1 98 ? 1.790 -17.838 -10.254 1.00 96.75 98 PHE A CA 1
ATOM 788 C C . PHE A 1 98 ? 0.295 -17.995 -9.919 1.00 96.75 98 PHE A C 1
ATOM 790 O O . PHE A 1 98 ? -0.118 -19.063 -9.475 1.00 96.75 98 PHE A O 1
ATOM 797 N N . GLY A 1 99 ? -0.526 -16.968 -10.164 1.00 96.50 99 GLY A N 1
ATOM 798 C CA . GLY A 1 99 ? -1.970 -16.993 -9.936 1.00 96.50 99 GLY A CA 1
ATOM 799 C C . GLY A 1 99 ? -2.379 -16.728 -8.487 1.00 96.50 99 GLY A C 1
ATOM 800 O O . GLY A 1 99 ? -3.538 -16.944 -8.136 1.00 96.50 99 GLY A O 1
ATOM 801 N N . PHE A 1 100 ? -1.455 -16.270 -7.641 1.00 96.88 100 PHE A N 1
ATOM 802 C CA . PHE A 1 100 ? -1.764 -15.893 -6.267 1.00 96.88 100 PHE A CA 1
ATOM 803 C C . PHE A 1 100 ? -2.230 -14.438 -6.199 1.00 96.88 100 PHE A C 1
ATOM 805 O O . PHE A 1 100 ? -1.732 -13.575 -6.918 1.00 96.88 100 PHE A O 1
ATOM 812 N N . ASP A 1 101 ? -3.171 -14.158 -5.298 1.00 97.00 101 ASP A N 1
ATOM 813 C CA . ASP A 1 101 ? -3.578 -12.789 -4.981 1.00 97.00 101 ASP A CA 1
ATOM 814 C C . ASP A 1 101 ? -2.576 -12.173 -3.987 1.00 97.00 101 ASP A C 1
ATOM 816 O O . ASP A 1 101 ? -2.471 -12.678 -2.863 1.00 97.00 101 ASP A O 1
ATOM 820 N N . PRO A 1 102 ? -1.882 -11.068 -4.325 1.00 97.31 102 PRO A N 1
ATOM 821 C CA . PRO A 1 102 ? -1.005 -10.365 -3.388 1.00 97.31 102 PRO A CA 1
ATOM 822 C C . PRO A 1 102 ? -1.703 -9.946 -2.083 1.00 97.31 102 PRO A C 1
ATOM 824 O O . PRO A 1 102 ? -1.064 -9.886 -1.032 1.00 97.31 102 PRO A O 1
ATOM 827 N N . CYS A 1 103 ? -3.022 -9.713 -2.113 1.00 97.19 103 CYS A N 1
ATOM 828 C CA . CYS A 1 103 ? -3.814 -9.389 -0.923 1.00 97.19 103 CYS A CA 1
ATOM 829 C C . CYS A 1 103 ? -3.885 -10.559 0.075 1.00 97.19 103 CYS A C 1
ATOM 831 O O . CYS A 1 103 ? -4.100 -10.330 1.265 1.00 97.19 103 CYS A O 1
ATOM 833 N N . ALA A 1 104 ? -3.731 -11.797 -0.408 1.00 96.69 104 ALA A N 1
ATOM 834 C CA . ALA A 1 104 ? -3.830 -13.029 0.374 1.00 96.69 104 ALA A CA 1
ATOM 835 C C . ALA A 1 104 ? -2.465 -13.582 0.820 1.00 96.69 104 ALA A C 1
ATOM 837 O O . ALA A 1 104 ? -2.406 -14.558 1.569 1.00 96.69 104 ALA A O 1
ATOM 838 N N . VAL A 1 105 ? -1.364 -12.975 0.373 1.00 96.62 105 VAL A N 1
ATOM 839 C CA . VAL A 1 105 ? -0.012 -13.356 0.790 1.00 96.62 105 VAL A CA 1
ATOM 840 C C . VAL A 1 105 ? 0.185 -13.047 2.276 1.00 96.62 105 VAL A C 1
ATOM 842 O O . VAL A 1 105 ? -0.236 -12.001 2.772 1.00 96.62 105 VAL A O 1
ATOM 845 N N . SER A 1 106 ? 0.833 -13.974 2.990 1.00 95.69 106 SER A N 1
ATOM 846 C CA . SER A 1 106 ? 1.109 -13.857 4.426 1.00 95.69 106 SER A CA 1
ATOM 847 C C . SER A 1 106 ? 1.796 -12.533 4.774 1.00 95.69 106 SER A C 1
ATOM 849 O O . SER A 1 106 ? 2.757 -12.123 4.121 1.00 95.69 106 SER A O 1
ATOM 851 N N . SER A 1 107 ? 1.358 -11.900 5.866 1.00 94.81 107 SER A N 1
ATOM 852 C CA . SER A 1 107 ? 2.002 -10.701 6.409 1.00 94.81 107 SER A CA 1
ATOM 853 C C . SER A 1 107 ? 3.492 -10.907 6.690 1.00 94.81 107 SER A C 1
ATOM 855 O O . SER A 1 107 ? 4.290 -10.007 6.441 1.00 94.81 107 SER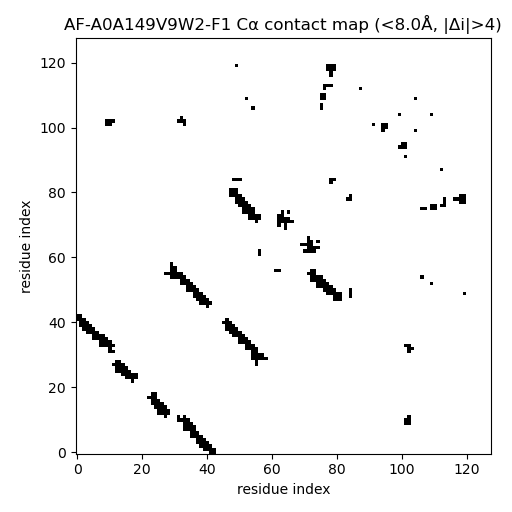 A O 1
ATOM 857 N N . ASP A 1 108 ? 3.883 -12.098 7.144 1.00 94.00 108 ASP A N 1
ATOM 858 C CA . ASP A 1 108 ? 5.287 -12.400 7.417 1.00 94.00 108 ASP A CA 1
ATOM 859 C C . ASP A 1 108 ? 6.094 -12.532 6.133 1.00 94.00 108 ASP A C 1
ATOM 861 O O . ASP A 1 108 ? 7.241 -12.100 6.106 1.00 94.00 108 ASP A O 1
ATOM 865 N N . HIS A 1 109 ? 5.512 -13.050 5.047 1.00 93.69 109 HIS A N 1
ATOM 866 C CA . HIS A 1 109 ? 6.195 -13.075 3.753 1.00 93.69 109 HIS A CA 1
ATOM 867 C C . HIS A 1 109 ? 6.587 -11.654 3.326 1.00 93.69 109 HIS A C 1
ATOM 869 O O . HIS A 1 109 ? 7.751 -11.407 3.024 1.00 93.69 109 HIS A O 1
ATOM 875 N N . TRP A 1 110 ? 5.652 -10.701 3.402 1.00 95.12 110 TRP A N 1
ATOM 876 C CA . TRP A 1 110 ? 5.929 -9.300 3.074 1.00 95.12 110 TRP A CA 1
ATOM 877 C C . TRP A 1 110 ? 7.014 -8.677 3.959 1.00 95.12 110 TRP A C 1
ATOM 879 O O . TRP A 1 110 ? 7.890 -7.984 3.447 1.00 95.12 110 TRP A O 1
ATOM 889 N N . ARG A 1 111 ? 7.021 -8.981 5.262 1.00 93.31 111 ARG A N 1
ATOM 890 C CA . ARG A 1 111 ? 8.078 -8.519 6.179 1.00 93.31 111 ARG A CA 1
ATOM 891 C C . ARG A 1 111 ? 9.449 -9.109 5.852 1.00 93.31 111 ARG A C 1
ATOM 893 O O . ARG A 1 111 ? 10.456 -8.427 6.023 1.00 93.31 111 ARG A O 1
ATOM 900 N N . HIS A 1 112 ? 9.506 -10.346 5.359 1.00 90.25 112 HIS A N 1
ATOM 901 C CA . HIS A 1 112 ? 10.766 -10.982 4.966 1.00 90.25 112 HIS A CA 1
ATOM 902 C C . HIS A 1 112 ? 11.348 -10.405 3.671 1.00 90.25 112 HIS A C 1
ATOM 904 O O . HIS A 1 112 ? 12.569 -10.329 3.548 1.00 90.25 112 HIS A O 1
ATOM 910 N N . VAL A 1 113 ? 10.511 -9.933 2.739 1.00 86.50 113 VAL A N 1
ATOM 911 C CA . VAL A 1 113 ? 10.974 -9.253 1.511 1.00 86.50 113 VAL A CA 1
ATOM 912 C C . VAL A 1 113 ? 11.805 -7.996 1.835 1.00 86.50 113 VAL A C 1
ATOM 914 O O . VAL A 1 113 ? 12.684 -7.619 1.067 1.00 86.50 113 VAL A O 1
ATOM 917 N N . HIS A 1 114 ? 11.571 -7.362 2.990 1.00 68.25 114 HIS A N 1
ATOM 918 C CA . HIS A 1 114 ? 12.204 -6.105 3.401 1.00 68.25 114 HIS A CA 1
ATOM 919 C C . HIS A 1 114 ? 13.636 -6.238 3.968 1.00 68.25 114 HIS A C 1
ATOM 921 O O . HIS A 1 114 ? 14.283 -5.212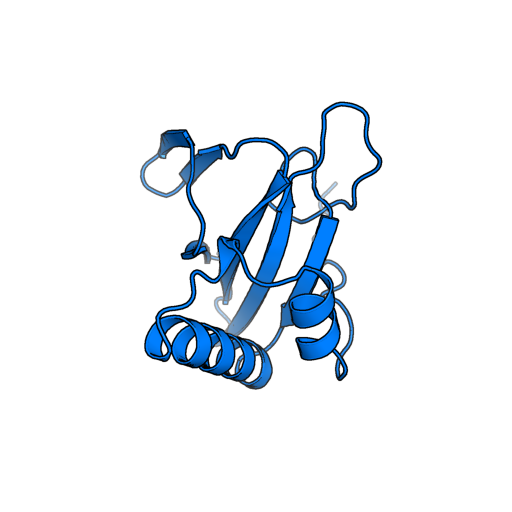 4.171 1.00 68.25 114 HIS A O 1
ATOM 927 N N . ILE A 1 115 ? 14.159 -7.437 4.266 1.00 55.66 115 ILE A N 1
ATOM 928 C CA . ILE A 1 115 ? 15.420 -7.592 5.027 1.00 55.66 115 ILE A CA 1
ATOM 929 C C . ILE A 1 115 ? 16.626 -7.072 4.215 1.00 55.66 115 ILE A C 1
ATOM 931 O O . ILE A 1 115 ? 17.304 -7.825 3.521 1.00 55.66 115 ILE A O 1
ATOM 935 N N . GLY A 1 116 ? 16.893 -5.763 4.310 1.00 51.22 116 GLY A N 1
ATOM 936 C CA . GLY A 1 116 ? 18.022 -5.126 3.645 1.00 51.22 116 GLY A CA 1
ATOM 937 C C . GLY A 1 116 ? 18.261 -3.621 3.839 1.00 51.22 116 GLY A C 1
ATOM 938 O O . GLY A 1 116 ? 19.412 -3.243 3.657 1.00 51.22 116 GLY A O 1
ATOM 939 N N . VAL A 1 117 ? 17.297 -2.728 4.146 1.00 48.47 117 VAL A N 1
ATOM 940 C CA . VAL A 1 117 ? 17.554 -1.254 4.056 1.00 48.47 117 VAL A CA 1
ATOM 941 C C . VAL A 1 117 ? 16.663 -0.419 5.021 1.00 48.47 117 VAL A C 1
ATOM 943 O O . VAL A 1 117 ? 15.610 -0.917 5.419 1.00 48.47 117 VAL A O 1
ATOM 946 N N . PRO A 1 118 ? 17.058 0.803 5.478 1.00 41.88 118 PRO A N 1
ATOM 947 C CA . PRO A 1 118 ? 16.315 1.563 6.490 1.00 41.88 118 PRO A CA 1
ATOM 948 C C . PRO A 1 118 ? 14.920 1.989 6.031 1.00 41.88 118 PRO A C 1
ATOM 950 O O . PRO A 1 118 ? 14.734 2.397 4.884 1.00 41.88 118 PRO A O 1
ATOM 953 N N . LEU A 1 119 ? 13.977 1.983 6.979 1.00 52.97 119 LEU A N 1
ATOM 954 C CA . LEU A 1 119 ? 12.649 2.577 6.826 1.00 52.97 119 LEU A CA 1
ATOM 955 C C . LEU A 1 119 ? 12.777 3.997 6.266 1.00 52.97 119 LEU A C 1
ATOM 957 O O . LEU A 1 119 ? 13.660 4.752 6.683 1.00 52.97 119 LEU A O 1
ATOM 961 N N . CYS A 1 120 ? 11.866 4.381 5.373 1.00 47.75 120 CYS A N 1
ATOM 962 C CA . CYS A 1 120 ? 11.753 5.750 4.886 1.00 47.75 120 CYS A CA 1
ATOM 963 C C . CYS A 1 120 ? 11.381 6.688 6.055 1.00 47.75 120 CYS A C 1
ATOM 965 O O . CYS A 1 120 ? 10.217 7.036 6.263 1.00 47.75 120 CYS A O 1
ATOM 967 N N . GLN A 1 121 ? 12.365 7.117 6.850 1.00 46.59 121 GLN A N 1
ATOM 968 C CA . GLN A 1 121 ? 12.165 8.159 7.846 1.00 46.59 121 GLN A CA 1
ATOM 969 C C . GLN A 1 121 ? 11.913 9.484 7.125 1.00 46.59 121 GLN A C 1
ATOM 971 O O . GLN A 1 121 ? 12.793 10.043 6.480 1.00 46.59 121 GLN A O 1
ATOM 976 N N . ARG A 1 122 ? 10.658 9.940 7.244 1.00 41.59 122 ARG A N 1
ATOM 977 C CA . ARG A 1 122 ? 10.155 11.319 7.131 1.00 41.59 122 ARG A CA 1
ATOM 978 C C . ARG A 1 122 ? 11.095 12.291 6.405 1.00 41.59 122 ARG A C 1
ATOM 980 O O . ARG A 1 122 ? 11.949 12.910 7.031 1.00 41.59 122 ARG A O 1
ATOM 987 N N . VAL A 1 123 ? 10.758 12.632 5.162 1.00 32.91 123 VAL A N 1
ATOM 988 C CA . VAL A 1 123 ? 10.916 14.032 4.744 1.00 32.91 123 VAL A CA 1
ATOM 989 C C . VAL A 1 123 ? 9.822 14.824 5.470 1.00 32.91 123 VAL A C 1
ATOM 991 O O . VAL A 1 123 ? 8.731 15.042 4.952 1.00 32.91 123 VAL A O 1
ATOM 994 N N . ALA A 1 124 ? 10.069 15.167 6.736 1.00 33.00 124 ALA A N 1
ATOM 995 C CA . ALA A 1 124 ? 9.314 16.204 7.419 1.00 33.00 124 ALA A CA 1
ATOM 996 C C . ALA A 1 124 ? 9.857 17.543 6.917 1.00 33.00 124 ALA A C 1
ATOM 998 O O . ALA A 1 124 ? 10.885 18.014 7.395 1.00 33.00 124 ALA A O 1
ATOM 999 N N . VAL A 1 125 ? 9.186 18.151 5.940 1.00 29.05 125 VAL A N 1
ATOM 1000 C CA . VAL A 1 125 ? 9.336 19.593 5.737 1.00 29.05 125 VAL A CA 1
ATOM 1001 C C . VAL A 1 125 ? 8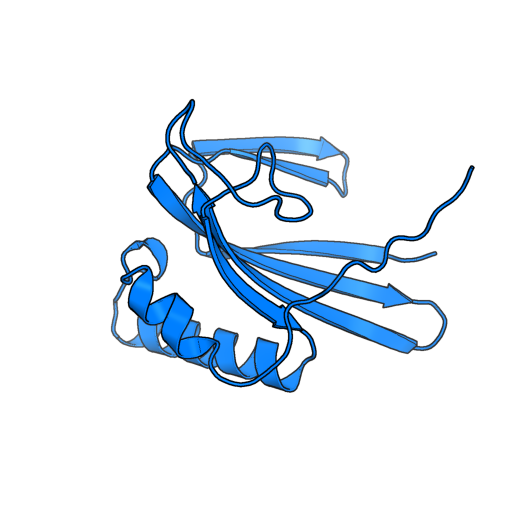.468 20.254 6.800 1.00 29.05 125 VAL A C 1
ATOM 1003 O O . VAL A 1 125 ? 7.242 20.198 6.730 1.00 29.05 125 VAL A O 1
ATOM 1006 N N . PHE A 1 126 ? 9.107 20.808 7.829 1.00 27.45 126 PHE A N 1
ATOM 1007 C CA . PHE A 1 126 ? 8.466 21.776 8.709 1.00 27.45 126 PHE A CA 1
ATOM 1008 C C . PHE A 1 126 ? 8.255 23.076 7.927 1.00 27.45 126 PHE A C 1
ATOM 1010 O O . PHE A 1 126 ? 9.174 23.557 7.268 1.00 27.45 126 PHE A O 1
ATOM 1017 N N . SER A 1 127 ? 7.076 23.671 8.064 1.00 24.23 127 SER A N 1
ATOM 1018 C CA . SER A 1 127 ? 6.942 25.125 8.087 1.00 24.23 127 SER A CA 1
ATOM 1019 C C . SER A 1 127 ? 6.107 25.465 9.310 1.00 24.23 127 SER A C 1
ATOM 1021 O O . SER A 1 127 ? 5.101 24.797 9.561 1.00 24.23 127 SER A O 1
ATOM 1023 N N . VAL A 1 128 ? 6.586 26.443 10.079 1.00 35.97 128 VAL A N 1
ATOM 1024 C CA . VAL A 1 128 ? 5.795 27.158 11.091 1.00 35.97 128 VAL A CA 1
ATOM 1025 C C . VAL A 1 128 ? 4.562 27.795 10.464 1.00 35.97 128 VAL A C 1
ATOM 1027 O O . VAL A 1 128 ? 4.629 28.113 9.250 1.00 35.97 128 VAL A O 1
#

Foldseek 3Di:
DKDKAKDWPAWDFPDWADPDPRDIDTHDDAQWKTKMWIWIQDPVGDIKIKMWIFGHHDPPDDADPDPPDPPHGHTLAMDIDDVLNVQVVVVCVVCVVVVHHPRPDDSPVSNVSHPDDDHPPDPPPDDD

Mean predicted aligned error: 7.26 Å

Radius of gyration: 14.96 Å; Cα contacts (8 Å, |Δi|>4): 214; chains: 1; bounding box: 33×45×31 Å

Secondary structure (DSSP, 8-state):
--EEEEEEEE---SEEEE-SSS-EEEE--TT-EEEEEEEEE-TTS-EEEEEEEEEPPPTTS--EEETTEEEEEEEEEEEESHHHHHHHHHHHHHHHHTT--GGGS-HHHHHHHTTTS-----------

pLDDT: mean 82.94, std 18.39, range [24.23, 97.81]

Solvent-accessible surface area (backbone atoms only — not comparable to full-atom values): 7611 Å² total; per-residue (Å²): 117,76,49,74,48,76,50,76,77,45,60,76,62,79,42,80,43,77,76,51,101,87,42,70,49,74,39,64,57,63,67,42,31,34,30,36,36,40,40,32,44,40,90,83,73,56,66,49,35,34,33,37,32,35,27,34,50,54,91,91,54,86,65,43,84,40,92,98,40,83,91,31,16,46,76,35,32,54,40,53,41,61,72,50,36,50,50,52,49,50,52,51,51,49,40,47,72,75,70,44,58,77,56,74,53,56,63,65,58,45,42,59,74,49,81,83,70,78,67,79,75,70,91,72,79,83,76,135

Sequence (128 aa):
DFRVEHWIRFGRPVSDRVLDKRRRLLSFTPGSTFGFIRWAANDYGTVVSCLAIVRTVEPGAAFQTVPFVWPGGDLLLDVSGWPQVKHVLEVIDQIERFGFDPCAVSSDHWRHVHIGVPLCQRVAVFSV

Organism: NCBI:txid178900

InterPro domains:
  IPR021263 Protein of unknown function DUF2840 [PF11000] (3-115)